Protein AF-A0A9P6PFD5-F1 (afdb_monomer_lite)

Radius of gyration: 22.53 Å; chains: 1; bounding box: 82×39×48 Å

Secondary structure (DSSP, 8-state):
-HHHHHHHHHHHHHHHHHHHHHHHHHHHHTTS--SSHHHHHHHHHHHHHHHHHHHHHHHHHHTTS-HHHHT-HHHHHHHHHHHHHHHHHHHHT-TT--HHHHHHHHHHHHHHHHH-TTS-HHHHHHHHHHHHHHHHHHHHHHHHHHHHHHHHHHHHHHHTTS------

Sequence (168 aa):
MVRRFHLDIFAFVGLLWQLATLVFVYHRLRDYPPRGATDTLFLNAPFSIYTSFVFFVTLWQVFQFSDSTKQHPVVIVFVILAIGFVALHLVDYSHRKDWVWALTTAWILLGVAVFLSDAPHTVSLVVVGILINAVARTLIPDWLERVNRRFGRWTDRLGERTPLLSNH

Foldseek 3Di:
DVVVLVVLVVVLVVLVVVLVVLVVVLVVQQPPDAPDPVSSCVSNLVSLLVSLVSVLVNLLSVQVSDPVRNQDQVNVLVSLVVLLVVLVCLQPPPPNRDLSNSQSSLVVQCVVLVPPPNHPVVSVVVSVVSNCVSCCSSCVVVVVVVVCVVVVVVVVVVVVVDPPPPDD

pLDDT: mean 74.01, std 11.06, range [42.75, 92.75]

Structure (mmCIF, N/CA/C/O backbone):
data_AF-A0A9P6PFD5-F1
#
_entry.id   AF-A0A9P6PFD5-F1
#
loop_
_atom_site.group_PDB
_atom_site.id
_atom_site.type_symbol
_atom_site.label_atom_id
_atom_site.label_alt_id
_atom_site.label_comp_id
_atom_site.label_asym_id
_atom_site.label_entity_id
_atom_site.label_seq_id
_atom_site.pdbx_PDB_ins_code
_atom_site.Cartn_x
_atom_site.Cartn_y
_atom_site.Cartn_z
_atom_site.occupancy
_atom_site.B_iso_or_equiv
_atom_site.auth_seq_id
_atom_site.auth_comp_id
_atom_site.auth_asym_id
_atom_site.auth_atom_id
_atom_site.pdbx_PDB_model_num
ATOM 1 N N . MET A 1 1 ? 27.227 -11.915 -15.103 1.00 54.72 1 MET A N 1
ATOM 2 C CA . MET A 1 1 ? 25.764 -11.735 -15.259 1.00 54.72 1 MET A CA 1
ATOM 3 C C . MET A 1 1 ? 24.956 -12.775 -14.480 1.00 54.72 1 MET A C 1
ATOM 5 O O . MET A 1 1 ? 24.181 -12.373 -13.628 1.00 54.72 1 MET A O 1
ATOM 9 N N . VAL A 1 2 ? 25.210 -14.080 -14.653 1.00 57.19 2 VAL A N 1
ATOM 10 C CA . VAL A 1 2 ? 24.463 -15.192 -14.008 1.00 57.19 2 VAL A CA 1
ATOM 11 C C . VAL A 1 2 ? 24.361 -15.103 -12.469 1.00 57.19 2 VAL A C 1
ATOM 13 O O . VAL A 1 2 ? 23.309 -15.369 -11.900 1.00 57.19 2 VAL A O 1
ATOM 16 N N . ARG A 1 3 ? 25.412 -14.642 -11.772 1.00 57.34 3 ARG A N 1
ATOM 17 C CA . ARG A 1 3 ? 25.419 -14.524 -10.297 1.00 57.34 3 ARG A CA 1
ATOM 18 C C . ARG A 1 3 ? 24.427 -13.499 -9.728 1.00 57.34 3 ARG A C 1
ATOM 20 O O . ARG A 1 3 ? 23.940 -13.714 -8.628 1.00 57.34 3 ARG A O 1
ATOM 27 N N . ARG A 1 4 ? 24.150 -12.395 -10.440 1.00 64.75 4 ARG A N 1
ATOM 28 C CA . ARG A 1 4 ? 23.203 -11.360 -9.972 1.00 64.75 4 ARG A CA 1
ATOM 29 C C . ARG A 1 4 ? 21.760 -11.832 -10.125 1.00 64.75 4 ARG A C 1
ATOM 31 O O . ARG A 1 4 ? 21.011 -11.783 -9.166 1.00 64.75 4 ARG A O 1
ATOM 38 N N . PHE A 1 5 ? 21.446 -12.447 -11.262 1.00 69.38 5 PHE A N 1
ATOM 39 C CA . PHE A 1 5 ? 20.122 -13.000 -11.538 1.00 69.38 5 PHE A CA 1
ATOM 40 C C . PHE A 1 5 ? 19.663 -14.038 -10.497 1.00 69.38 5 PHE A C 1
ATOM 42 O O . PHE A 1 5 ? 18.534 -13.983 -10.021 1.00 69.38 5 PHE A O 1
ATOM 49 N N . HIS A 1 6 ? 20.544 -14.954 -10.073 1.00 72.69 6 HIS A N 1
ATOM 50 C CA . HIS A 1 6 ? 20.202 -15.917 -9.017 1.00 72.69 6 HIS A CA 1
ATOM 51 C C . HIS A 1 6 ? 19.982 -15.264 -7.646 1.00 72.69 6 HIS A C 1
ATOM 53 O O . HIS A 1 6 ? 19.131 -15.730 -6.890 1.00 72.69 6 HIS A O 1
ATOM 59 N N . LEU A 1 7 ? 20.719 -14.194 -7.327 1.00 77.69 7 LEU A N 1
ATOM 60 C CA . LEU A 1 7 ? 20.515 -13.432 -6.093 1.00 77.69 7 LEU A CA 1
ATOM 61 C C . LEU A 1 7 ? 19.180 -12.681 -6.121 1.00 77.69 7 LEU A C 1
ATOM 63 O O . LEU A 1 7 ? 18.468 -12.702 -5.122 1.00 77.69 7 LEU A O 1
ATOM 67 N N . ASP A 1 8 ? 18.813 -12.094 -7.262 1.00 79.31 8 ASP A N 1
ATOM 68 C CA . ASP A 1 8 ? 17.541 -11.386 -7.438 1.00 79.31 8 ASP A CA 1
ATOM 69 C C . ASP A 1 8 ? 16.348 -12.347 -7.317 1.00 79.31 8 ASP A C 1
ATOM 71 O O . ASP A 1 8 ? 15.375 -12.053 -6.623 1.00 79.31 8 ASP A O 1
ATOM 75 N N . ILE A 1 9 ? 16.450 -13.545 -7.908 1.00 83.38 9 ILE A N 1
ATOM 76 C CA . ILE A 1 9 ? 15.440 -14.602 -7.751 1.00 83.38 9 ILE A CA 1
ATOM 77 C C . ILE A 1 9 ? 15.347 -15.054 -6.295 1.00 83.38 9 ILE A C 1
ATOM 79 O O . ILE A 1 9 ? 14.247 -15.167 -5.763 1.00 83.38 9 ILE A O 1
ATOM 83 N N . PHE A 1 10 ? 16.476 -15.313 -5.633 1.00 86.19 10 PHE A N 1
ATOM 84 C CA . PHE A 1 10 ? 16.464 -15.761 -4.242 1.00 86.19 10 PHE A CA 1
ATOM 85 C C . PHE A 1 10 ? 15.866 -14.697 -3.311 1.00 86.19 10 PHE A C 1
ATOM 87 O O . PHE A 1 10 ? 15.044 -15.017 -2.454 1.00 86.19 10 PHE A O 1
ATOM 94 N N . ALA A 1 11 ? 16.213 -13.424 -3.521 1.00 85.62 11 ALA A N 1
ATOM 95 C CA . ALA A 1 11 ? 15.634 -12.300 -2.793 1.00 85.62 11 ALA A CA 1
ATOM 96 C C . ALA A 1 11 ? 14.121 -12.190 -3.028 1.00 85.62 11 ALA A C 1
ATOM 98 O O . ALA A 1 11 ? 13.365 -11.985 -2.082 1.00 85.62 11 ALA A O 1
ATOM 99 N N . PHE A 1 12 ? 13.662 -12.385 -4.263 1.00 87.62 12 PHE A N 1
ATOM 100 C CA . PHE A 1 12 ? 12.240 -12.382 -4.591 1.00 87.62 12 PHE A CA 1
ATOM 101 C C . PHE A 1 12 ? 11.475 -13.555 -3.976 1.00 87.62 12 PHE A C 1
ATOM 103 O O . PHE A 1 12 ? 10.392 -13.359 -3.432 1.00 87.62 12 PHE A O 1
ATOM 110 N N . VAL A 1 13 ? 12.046 -14.762 -3.987 1.00 89.94 13 VAL A N 1
ATOM 111 C CA . VAL A 1 13 ? 11.474 -15.918 -3.279 1.00 89.94 13 VAL A CA 1
ATOM 112 C C . VAL A 1 13 ? 11.407 -15.639 -1.774 1.00 89.94 13 VAL A C 1
ATOM 114 O O . VAL A 1 13 ? 10.397 -15.942 -1.141 1.00 89.94 13 VAL A O 1
ATOM 117 N N . GLY A 1 14 ? 12.431 -14.993 -1.210 1.00 90.19 14 GLY A N 1
ATOM 118 C CA . GLY A 1 14 ? 12.424 -14.518 0.173 1.00 90.19 14 GLY A CA 1
ATOM 119 C C . GLY A 1 14 ? 11.298 -13.518 0.456 1.00 90.19 14 GLY A C 1
ATOM 120 O O . GLY A 1 14 ? 10.588 -13.667 1.448 1.00 90.19 14 GLY A O 1
ATOM 121 N N . LEU A 1 15 ? 11.073 -12.550 -0.438 1.00 90.69 15 LEU A N 1
ATOM 122 C CA . LEU A 1 15 ? 9.963 -11.594 -0.339 1.00 90.69 15 LEU A CA 1
ATOM 123 C C . LEU A 1 15 ? 8.597 -12.286 -0.423 1.00 90.69 15 LEU A C 1
ATOM 125 O O . LEU A 1 15 ? 7.714 -11.979 0.374 1.00 90.69 15 LEU A O 1
ATOM 129 N N . LEU A 1 16 ? 8.427 -13.258 -1.325 1.00 90.62 16 LEU A N 1
ATOM 130 C CA . LEU A 1 16 ? 7.200 -14.056 -1.423 1.00 90.62 16 LEU A CA 1
ATOM 131 C C . LEU A 1 16 ? 6.943 -14.860 -0.146 1.00 90.62 16 LEU A C 1
ATOM 133 O O . LEU A 1 16 ? 5.820 -14.873 0.358 1.00 90.62 16 LEU A O 1
ATOM 137 N N . TRP A 1 17 ? 7.979 -15.496 0.403 1.00 92.75 17 TRP A N 1
ATOM 138 C CA . TRP A 1 17 ? 7.888 -16.221 1.668 1.00 92.75 17 TRP A CA 1
ATOM 139 C C . TRP A 1 17 ? 7.499 -15.289 2.819 1.00 92.75 17 TRP A C 1
ATOM 141 O O . TRP A 1 17 ? 6.613 -15.598 3.621 1.00 92.75 17 TRP A O 1
ATOM 151 N N . GLN A 1 18 ? 8.147 -14.127 2.900 1.00 91.81 18 GLN A N 1
ATOM 152 C CA . GLN A 1 18 ? 7.865 -13.111 3.905 1.00 91.81 18 GLN A CA 1
ATOM 153 C C . GLN A 1 18 ? 6.429 -12.594 3.782 1.00 91.81 18 GLN A C 1
ATOM 155 O O . GLN A 1 18 ? 5.727 -12.514 4.788 1.00 91.81 18 GLN A O 1
ATOM 160 N N . LEU A 1 19 ? 5.964 -12.310 2.563 1.00 90.88 19 LEU A N 1
ATOM 161 C CA . LEU A 1 19 ? 4.591 -11.894 2.300 1.00 90.88 19 LEU A CA 1
ATOM 162 C C . LEU A 1 19 ? 3.593 -12.974 2.726 1.00 90.88 19 LEU A C 1
ATOM 164 O O . LEU A 1 19 ? 2.639 -12.666 3.434 1.00 90.88 19 LEU A O 1
ATOM 168 N N . ALA A 1 20 ? 3.825 -14.237 2.360 1.00 89.25 20 ALA A N 1
ATOM 169 C CA . ALA A 1 20 ? 2.962 -15.350 2.753 1.00 89.25 20 ALA A CA 1
ATOM 170 C C . ALA A 1 20 ? 2.885 -15.498 4.282 1.00 89.25 20 ALA A C 1
ATOM 172 O O . ALA A 1 20 ? 1.800 -15.656 4.845 1.00 89.25 20 ALA A O 1
ATOM 173 N N . THR A 1 21 ? 4.027 -15.368 4.961 1.00 90.56 21 THR A N 1
ATOM 174 C CA . THR A 1 21 ? 4.108 -15.415 6.428 1.00 90.56 21 THR A CA 1
ATOM 175 C C . THR A 1 21 ? 3.331 -14.261 7.059 1.00 90.56 21 THR A C 1
ATOM 177 O O . THR A 1 21 ? 2.552 -14.471 7.987 1.00 90.56 21 THR A O 1
ATOM 180 N N . LEU A 1 22 ? 3.489 -13.043 6.537 1.00 89.19 22 LEU A N 1
ATOM 181 C CA . LEU A 1 22 ? 2.775 -11.868 7.032 1.00 89.19 22 LEU A CA 1
ATOM 182 C C . LEU A 1 22 ? 1.276 -11.957 6.794 1.00 89.19 22 LEU A C 1
ATOM 184 O O . LEU A 1 22 ? 0.517 -11.647 7.701 1.00 89.19 22 LEU A O 1
ATOM 188 N N . VAL A 1 23 ? 0.840 -12.443 5.632 1.00 85.81 23 VAL A N 1
ATOM 189 C CA . VAL A 1 23 ? -0.580 -12.673 5.346 1.00 85.81 23 VAL A CA 1
ATOM 190 C C . VAL A 1 23 ? -1.161 -13.706 6.311 1.00 85.81 23 VAL A C 1
ATOM 192 O O . VAL A 1 23 ? -2.260 -13.496 6.826 1.00 85.81 23 VAL A O 1
ATOM 195 N N . PHE A 1 24 ? -0.435 -14.786 6.607 1.00 87.62 24 PHE A N 1
ATOM 196 C CA . PHE A 1 24 ? -0.862 -15.782 7.591 1.00 87.62 24 PHE A CA 1
ATOM 197 C C . PHE A 1 24 ? -1.006 -15.174 8.995 1.00 87.62 24 PHE A C 1
ATOM 199 O O . PHE A 1 24 ? -2.053 -15.307 9.632 1.00 87.62 24 PHE A O 1
ATOM 206 N N . VAL A 1 25 ? 0.019 -14.453 9.455 1.00 85.31 25 VAL A N 1
ATOM 207 C CA . VAL A 1 25 ? 0.037 -13.780 10.762 1.00 85.31 25 VAL A CA 1
ATOM 208 C C . VAL A 1 25 ? -1.069 -12.725 10.853 1.00 85.31 25 VAL A C 1
ATOM 210 O O . VAL A 1 25 ? -1.810 -12.702 11.832 1.00 85.31 25 VAL A O 1
ATOM 213 N N . TYR A 1 26 ? -1.250 -11.923 9.806 1.00 81.00 26 TYR A N 1
ATOM 214 C CA . TYR A 1 26 ? -2.300 -10.913 9.678 1.00 81.00 26 TYR A CA 1
ATOM 215 C C . TYR A 1 26 ? -3.708 -11.507 9.810 1.00 81.00 26 TYR A C 1
ATOM 217 O O . TYR A 1 26 ? -4.544 -10.959 10.530 1.00 81.00 26 TYR A O 1
ATOM 225 N N . HIS A 1 27 ? -3.978 -12.648 9.165 1.00 81.81 27 HIS A N 1
ATOM 226 C CA . HIS A 1 27 ? -5.269 -13.325 9.312 1.00 81.81 27 HIS A CA 1
ATOM 227 C C . HIS A 1 27 ? -5.457 -13.874 10.728 1.00 81.81 27 HIS A C 1
ATOM 229 O O . HIS A 1 27 ? -6.546 -13.758 11.282 1.00 81.81 27 HIS A O 1
ATOM 235 N N . ARG A 1 28 ? -4.398 -14.420 11.338 1.00 82.50 28 ARG A N 1
ATOM 236 C CA . ARG A 1 28 ? -4.478 -15.038 12.665 1.00 82.50 28 ARG A CA 1
ATOM 237 C C . ARG A 1 28 ? -4.627 -14.025 13.803 1.00 82.50 28 ARG A C 1
ATOM 239 O O . ARG A 1 28 ? -5.398 -14.270 14.725 1.00 82.50 28 ARG A O 1
ATOM 246 N N . LEU A 1 29 ? -3.920 -12.896 13.741 1.00 77.44 29 LEU A N 1
ATOM 247 C CA . LEU A 1 29 ? -3.999 -11.814 14.734 1.00 77.44 29 LEU A CA 1
ATOM 248 C C . LEU A 1 29 ? -5.388 -11.176 14.789 1.00 77.44 29 LEU A C 1
ATOM 250 O O . LEU A 1 29 ? -5.843 -10.779 15.857 1.00 77.44 29 LEU A O 1
ATOM 254 N N . ARG A 1 30 ? -6.092 -11.136 13.656 1.00 71.88 30 ARG A N 1
ATOM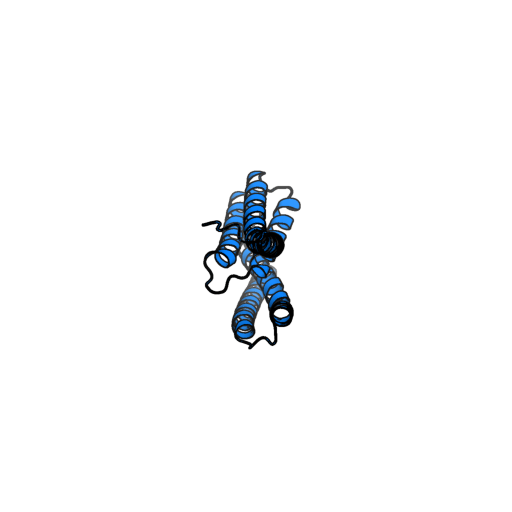 255 C CA . ARG A 1 30 ? -7.452 -10.592 13.574 1.00 71.88 30 ARG A CA 1
ATOM 256 C C . ARG A 1 30 ? -8.516 -11.450 14.251 1.00 71.88 30 ARG A C 1
ATOM 258 O O . ARG A 1 30 ? -9.586 -10.928 14.545 1.00 71.88 30 ARG A O 1
ATOM 265 N N . ASP A 1 31 ? -8.231 -12.725 14.503 1.00 74.56 31 ASP A N 1
ATOM 266 C CA . ASP A 1 31 ? -9.114 -13.613 15.266 1.00 74.56 31 ASP A CA 1
ATOM 267 C C . ASP A 1 31 ? -8.796 -13.586 16.777 1.00 74.56 31 ASP A C 1
ATOM 269 O O . ASP A 1 31 ? -9.432 -14.290 17.563 1.00 74.56 31 ASP A O 1
ATOM 273 N N . TYR A 1 32 ? -7.814 -12.784 17.208 1.00 72.50 32 TYR A N 1
ATOM 274 C CA . TYR A 1 32 ? -7.476 -12.636 18.619 1.00 72.50 32 TYR A CA 1
ATOM 275 C C . TYR A 1 32 ? -8.522 -11.756 19.323 1.00 72.50 32 TYR A C 1
ATOM 277 O O . TYR A 1 32 ? -8.759 -10.637 18.865 1.00 72.50 32 TYR A O 1
ATOM 285 N N . PRO A 1 33 ? -9.156 -12.216 20.421 1.00 68.31 33 PRO A N 1
ATOM 286 C CA . PRO A 1 33 ? -10.239 -11.484 21.069 1.00 68.31 33 PRO A CA 1
ATOM 287 C C . PRO A 1 33 ? -9.705 -10.170 21.657 1.00 68.31 33 PRO A C 1
ATOM 289 O O . PRO A 1 33 ? -8.890 -10.201 22.587 1.00 68.31 33 PRO A O 1
ATOM 292 N N . PRO A 1 34 ? -10.131 -9.006 21.140 1.00 69.19 34 PRO A N 1
ATOM 293 C CA . PRO A 1 34 ? -9.601 -7.745 21.619 1.00 69.19 34 PRO A CA 1
ATOM 294 C C . PRO A 1 34 ? -10.221 -7.367 22.962 1.00 69.19 34 PRO A C 1
ATOM 296 O O . PRO A 1 34 ? -11.423 -7.522 23.177 1.00 69.19 34 PRO A O 1
ATOM 299 N N . ARG A 1 35 ? -9.415 -6.785 23.856 1.00 74.38 35 ARG A N 1
ATOM 300 C CA . ARG A 1 35 ? -9.907 -6.207 25.119 1.00 74.38 35 ARG A CA 1
ATOM 301 C C . ARG A 1 35 ? -10.530 -4.814 24.927 1.00 74.38 35 ARG A C 1
ATOM 303 O O . ARG A 1 35 ? -11.154 -4.295 25.847 1.00 74.38 35 ARG A O 1
ATOM 310 N N . GLY A 1 36 ? -10.388 -4.219 23.736 1.00 76.44 36 GLY A N 1
ATOM 311 C CA . GLY A 1 36 ? -10.964 -2.927 23.350 1.00 76.44 36 GLY A CA 1
ATOM 312 C C . GLY A 1 36 ? -10.540 -2.464 21.946 1.00 76.44 36 GLY A C 1
ATOM 313 O O . GLY A 1 36 ? -9.655 -3.053 21.324 1.00 76.44 36 GLY A O 1
ATOM 314 N N . ALA A 1 37 ? -11.157 -1.392 21.434 1.00 69.81 37 ALA A N 1
ATOM 315 C CA . ALA A 1 37 ? -10.901 -0.876 20.078 1.00 69.81 37 ALA A CA 1
ATOM 316 C C . ALA A 1 37 ? -9.471 -0.329 19.888 1.00 69.81 37 ALA A C 1
ATOM 318 O O . ALA A 1 37 ? -8.858 -0.536 18.844 1.00 69.81 37 ALA A O 1
ATOM 319 N N . THR A 1 38 ? -8.914 0.325 20.909 1.00 75.69 38 THR A N 1
ATOM 320 C CA . THR A 1 38 ? -7.519 0.795 20.915 1.00 75.69 38 THR A CA 1
ATOM 321 C C . THR A 1 38 ? -6.531 -0.364 20.911 1.00 75.69 38 THR A C 1
ATOM 323 O O . THR A 1 38 ? -5.585 -0.347 20.134 1.00 75.69 38 THR A O 1
ATOM 326 N N . ASP A 1 39 ? -6.782 -1.390 21.720 1.00 76.75 39 ASP A N 1
ATOM 327 C CA . ASP A 1 39 ? -5.950 -2.597 21.793 1.00 76.75 39 ASP A CA 1
ATOM 328 C C . ASP A 1 39 ? -5.954 -3.347 20.448 1.00 76.75 39 ASP A C 1
ATOM 330 O O . ASP A 1 39 ? -4.912 -3.729 19.922 1.00 76.75 39 ASP A O 1
ATOM 334 N N . THR A 1 40 ? -7.128 -3.423 19.810 1.00 76.75 40 THR A N 1
ATOM 335 C CA . THR A 1 40 ? -7.289 -3.966 18.449 1.0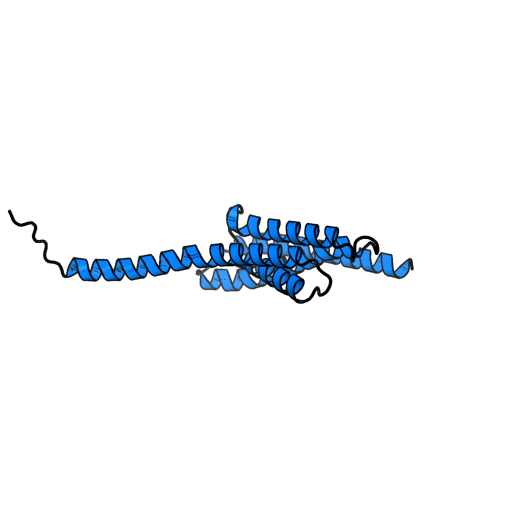0 76.75 40 THR A CA 1
ATOM 336 C C . THR A 1 40 ? -6.446 -3.204 17.429 1.00 76.75 40 THR A C 1
ATOM 338 O O . THR A 1 40 ? -5.818 -3.817 16.567 1.00 76.75 40 THR A O 1
ATOM 341 N N . LEU A 1 41 ? -6.441 -1.869 17.502 1.00 78.31 41 LEU A N 1
ATOM 342 C CA . LEU A 1 41 ? -5.684 -1.027 16.581 1.00 78.31 41 LEU A CA 1
ATOM 343 C C . LEU A 1 41 ? -4.177 -1.175 16.815 1.00 78.31 41 LEU A C 1
ATOM 345 O O . LEU A 1 41 ? -3.444 -1.373 15.856 1.00 78.31 41 LEU A O 1
ATOM 349 N N . PHE A 1 42 ? -3.711 -1.127 18.064 1.00 82.44 42 PHE A N 1
ATOM 350 C CA . PHE A 1 42 ? -2.287 -1.258 18.387 1.00 82.44 42 PHE A CA 1
ATOM 351 C C . PHE A 1 42 ? -1.720 -2.633 18.033 1.00 82.44 42 PHE A C 1
ATOM 353 O O . PHE A 1 42 ? -0.579 -2.716 17.584 1.00 82.44 42 PHE A O 1
ATOM 360 N N . LEU A 1 43 ? -2.511 -3.695 18.192 1.00 82.50 43 LEU A N 1
ATOM 361 C CA . LEU A 1 43 ? -2.099 -5.046 17.824 1.00 82.50 43 LEU A CA 1
ATOM 362 C C . LEU A 1 43 ? -2.106 -5.261 16.310 1.00 82.50 43 LEU A C 1
ATOM 364 O O . LEU A 1 43 ? -1.175 -5.865 15.795 1.00 82.50 43 LEU A O 1
ATOM 368 N N . ASN A 1 44 ? -3.113 -4.764 15.584 1.00 82.50 44 ASN A N 1
ATOM 369 C CA . ASN A 1 44 ? -3.247 -5.048 14.151 1.00 82.50 44 ASN A CA 1
ATOM 370 C C . ASN A 1 44 ? -2.520 -4.040 13.250 1.00 82.50 44 ASN A C 1
ATOM 372 O O . ASN A 1 44 ? -1.972 -4.436 12.224 1.00 82.50 44 ASN A O 1
ATOM 376 N N . ALA A 1 45 ? -2.477 -2.754 13.613 1.00 83.38 45 ALA A N 1
ATOM 377 C CA . ALA A 1 45 ? -1.959 -1.700 12.740 1.00 83.38 45 ALA A CA 1
ATOM 378 C C . ALA A 1 45 ? -0.494 -1.902 12.314 1.00 83.38 45 ALA A C 1
ATOM 380 O O . ALA A 1 45 ? -0.229 -1.753 11.121 1.00 83.38 45 ALA A O 1
ATOM 381 N N . PRO A 1 46 ? 0.455 -2.293 13.191 1.00 88.25 46 PRO A N 1
ATOM 382 C CA . PRO A 1 46 ? 1.834 -2.546 12.773 1.00 88.25 46 PRO A CA 1
ATOM 383 C C . PRO A 1 46 ? 1.930 -3.650 11.715 1.00 88.25 46 PRO A C 1
ATOM 385 O O . PRO A 1 46 ? 2.669 -3.513 10.741 1.00 88.25 46 PRO A O 1
ATOM 388 N N . PHE A 1 47 ? 1.137 -4.716 11.860 1.00 86.69 47 PHE A N 1
ATOM 389 C CA . PHE A 1 47 ? 1.099 -5.809 10.892 1.00 86.69 47 PHE A CA 1
ATOM 390 C C . PHE A 1 47 ? 0.392 -5.400 9.602 1.00 86.69 47 PHE A C 1
ATOM 392 O O . PHE A 1 47 ? 0.885 -5.745 8.532 1.00 86.69 47 PHE A O 1
ATOM 399 N N . SER A 1 48 ? -0.694 -4.623 9.660 1.00 86.31 48 SER A N 1
ATOM 400 C CA . SER A 1 48 ? -1.342 -4.067 8.463 1.00 86.31 48 SER A CA 1
ATOM 401 C C . SER A 1 48 ? -0.388 -3.158 7.677 1.00 86.31 48 SER A C 1
ATOM 403 O O . SER A 1 48 ? -0.268 -3.300 6.460 1.00 86.31 48 SER A O 1
ATOM 405 N N . ILE A 1 49 ? 0.349 -2.276 8.366 1.00 89.31 49 ILE A N 1
ATOM 406 C CA . ILE A 1 49 ? 1.352 -1.385 7.758 1.00 89.31 49 ILE A CA 1
ATOM 407 C C . ILE A 1 49 ? 2.464 -2.211 7.109 1.00 89.31 49 ILE A C 1
ATOM 409 O O . ILE A 1 49 ? 2.795 -2.016 5.937 1.00 89.31 49 ILE A O 1
ATOM 413 N N . TYR A 1 50 ? 3.031 -3.160 7.854 1.00 89.94 50 TYR A N 1
ATOM 414 C CA . TYR A 1 50 ? 4.158 -3.947 7.373 1.00 89.94 50 TYR A CA 1
ATOM 415 C C . TYR A 1 50 ? 3.767 -4.883 6.225 1.00 89.94 50 TYR A C 1
ATOM 417 O O . TYR A 1 50 ? 4.490 -4.979 5.236 1.00 89.94 50 TYR A O 1
ATOM 425 N N . THR A 1 51 ? 2.586 -5.502 6.292 1.00 88.44 51 THR A N 1
ATOM 426 C CA . THR A 1 51 ? 2.065 -6.346 5.208 1.00 88.44 51 THR A CA 1
ATOM 427 C C . THR A 1 51 ? 1.796 -5.519 3.954 1.00 88.44 51 THR A C 1
ATOM 429 O O . THR A 1 51 ? 2.191 -5.935 2.867 1.00 88.44 51 THR A O 1
ATOM 432 N N . SER A 1 52 ? 1.221 -4.316 4.087 1.00 88.50 52 SER A N 1
ATOM 433 C CA . SER A 1 52 ? 1.052 -3.381 2.967 1.00 88.50 52 SER A CA 1
ATOM 434 C C . SER A 1 52 ? 2.385 -3.020 2.310 1.00 88.50 52 SER A C 1
ATOM 436 O O . SER A 1 52 ? 2.472 -2.951 1.084 1.00 88.50 52 SER A O 1
ATOM 438 N N . PHE A 1 53 ? 3.422 -2.769 3.109 1.00 89.94 53 PHE A N 1
ATOM 439 C CA . PHE A 1 53 ? 4.744 -2.425 2.597 1.00 89.94 53 PHE A CA 1
ATOM 440 C C . PHE A 1 53 ? 5.395 -3.602 1.861 1.00 89.94 53 PHE A C 1
ATOM 442 O O . PHE A 1 53 ? 5.842 -3.451 0.726 1.00 89.94 53 PHE A O 1
ATOM 449 N N . VAL A 1 54 ? 5.397 -4.794 2.465 1.00 90.88 54 VAL A N 1
ATOM 450 C CA . VAL A 1 54 ? 5.965 -5.998 1.841 1.00 90.88 54 VAL A CA 1
ATOM 451 C C . VAL A 1 54 ? 5.190 -6.383 0.581 1.00 90.88 54 VAL A C 1
ATOM 453 O O . VAL A 1 54 ? 5.806 -6.755 -0.416 1.00 90.88 54 VAL A O 1
ATOM 456 N 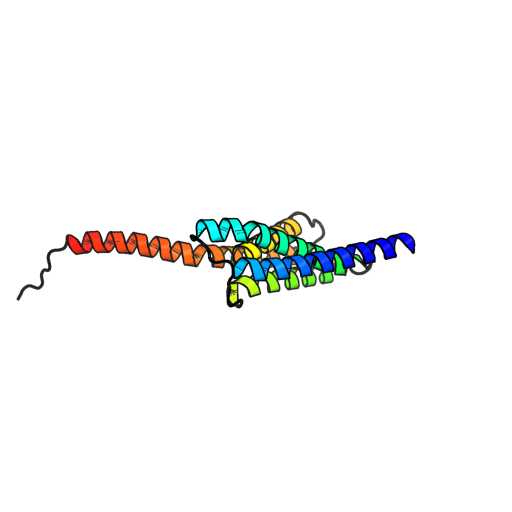N . PHE A 1 55 ? 3.864 -6.229 0.573 1.00 90.06 55 PHE A N 1
ATOM 457 C CA . PHE A 1 55 ? 3.034 -6.425 -0.616 1.00 90.06 55 PHE A CA 1
ATOM 458 C C . PHE A 1 55 ? 3.462 -5.503 -1.765 1.00 90.06 55 PHE A C 1
ATOM 460 O O . PHE A 1 55 ? 3.705 -5.981 -2.875 1.00 90.06 55 PHE A O 1
ATOM 467 N N . PHE A 1 56 ? 3.623 -4.205 -1.482 1.00 89.88 56 PHE A N 1
ATOM 468 C CA . PHE A 1 56 ? 4.113 -3.234 -2.459 1.00 89.88 56 PHE A CA 1
ATOM 469 C C . PHE A 1 56 ? 5.486 -3.634 -3.013 1.00 89.88 56 PHE A C 1
ATOM 471 O O . PHE A 1 56 ? 5.647 -3.730 -4.227 1.00 89.88 56 PHE A O 1
ATOM 478 N N . VAL A 1 57 ? 6.460 -3.917 -2.141 1.00 89.44 57 VAL A N 1
ATOM 479 C CA . VAL A 1 57 ? 7.833 -4.266 -2.552 1.00 89.44 57 VAL A CA 1
ATOM 480 C C . VAL A 1 57 ? 7.862 -5.554 -3.375 1.00 89.44 57 VAL A C 1
ATOM 482 O O . VAL A 1 57 ? 8.571 -5.624 -4.378 1.00 89.44 57 VAL A O 1
ATOM 485 N N . THR A 1 58 ? 7.073 -6.557 -2.986 1.00 89.25 58 THR A N 1
ATOM 486 C CA . THR A 1 58 ? 7.002 -7.845 -3.688 1.00 89.25 58 THR A CA 1
ATOM 487 C C . THR A 1 58 ? 6.459 -7.668 -5.100 1.00 89.25 58 THR A C 1
ATOM 489 O O . THR A 1 58 ? 7.075 -8.145 -6.050 1.00 89.25 58 THR A O 1
ATOM 492 N N . LEU A 1 59 ? 5.345 -6.943 -5.258 1.00 86.44 59 LEU A N 1
ATOM 493 C CA . LEU A 1 59 ? 4.795 -6.646 -6.581 1.00 86.44 59 LEU A CA 1
ATOM 494 C C . LEU A 1 59 ? 5.747 -5.790 -7.404 1.00 86.44 59 LEU A C 1
ATOM 496 O O . LEU A 1 59 ? 5.963 -6.089 -8.570 1.00 86.44 59 LEU A O 1
ATOM 500 N N . TRP A 1 60 ? 6.352 -4.766 -6.803 1.00 85.06 60 TRP A N 1
ATOM 501 C CA . TRP A 1 60 ? 7.308 -3.902 -7.487 1.00 85.06 60 TRP A CA 1
ATOM 502 C C . TRP A 1 60 ? 8.498 -4.690 -8.050 1.00 85.06 60 TRP A C 1
ATOM 504 O O . TRP A 1 60 ? 8.903 -4.457 -9.189 1.00 85.06 60 TRP A O 1
ATOM 514 N N . GLN A 1 61 ? 9.020 -5.664 -7.296 1.00 84.81 61 GLN A N 1
ATOM 515 C CA . GLN A 1 61 ? 10.138 -6.505 -7.733 1.00 84.81 61 GLN A CA 1
ATOM 516 C C . GLN A 1 61 ? 9.825 -7.360 -8.968 1.00 84.81 61 GLN A C 1
ATOM 518 O O . GLN A 1 61 ? 10.698 -7.538 -9.813 1.00 84.81 61 GLN A O 1
ATOM 523 N N . VAL A 1 62 ? 8.578 -7.814 -9.153 1.00 81.94 62 VAL A N 1
ATOM 524 C CA . VAL A 1 62 ? 8.182 -8.584 -10.353 1.00 81.94 62 VAL A CA 1
ATOM 525 C C . VAL A 1 62 ? 8.558 -7.847 -11.645 1.00 81.94 62 VAL A C 1
ATOM 527 O O . VAL A 1 62 ? 8.962 -8.466 -12.627 1.00 81.94 62 VAL A O 1
ATOM 530 N N . PHE A 1 63 ? 8.484 -6.517 -11.638 1.00 76.06 63 PHE A N 1
ATOM 531 C CA . PHE A 1 63 ? 8.713 -5.685 -12.821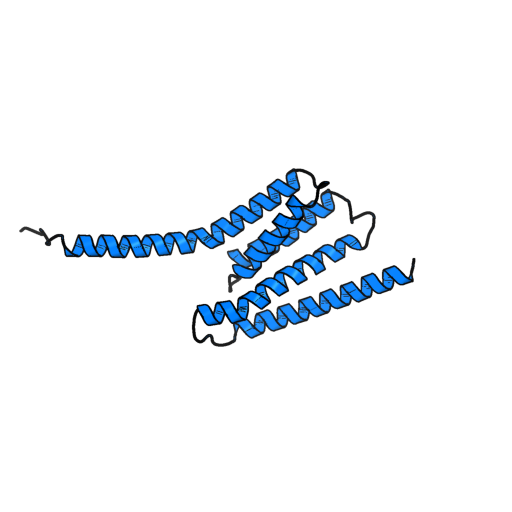 1.00 76.06 63 PHE A CA 1
ATOM 532 C C . PHE A 1 63 ? 10.155 -5.183 -12.948 1.00 76.06 63 PHE A C 1
ATOM 534 O O . PHE A 1 63 ? 10.521 -4.622 -13.982 1.00 76.06 63 PHE A O 1
ATOM 541 N N . GLN A 1 64 ? 10.983 -5.409 -11.926 1.00 77.06 64 GLN A N 1
ATOM 542 C CA . GLN A 1 64 ? 12.404 -5.057 -11.911 1.00 77.06 64 GLN A CA 1
ATOM 543 C C . GLN A 1 64 ? 13.292 -6.150 -12.527 1.00 77.06 64 GLN A C 1
ATOM 545 O O . GLN A 1 64 ? 14.464 -5.890 -12.786 1.00 77.06 64 GLN A O 1
ATOM 550 N N . PHE A 1 65 ? 12.747 -7.344 -12.799 1.00 74.06 65 PHE A N 1
ATOM 551 C CA . PHE A 1 65 ? 13.488 -8.471 -13.379 1.00 74.06 65 PHE A CA 1
ATOM 552 C C . PHE A 1 65 ? 13.905 -8.294 -14.841 1.00 74.06 65 PHE A C 1
ATOM 554 O O . PHE A 1 65 ? 14.805 -8.996 -15.299 1.00 74.06 65 PHE A O 1
ATOM 561 N N . SER A 1 66 ? 13.251 -7.400 -15.584 1.00 73.50 66 SER A N 1
ATOM 562 C CA . SER A 1 66 ? 13.567 -7.143 -16.987 1.00 73.50 66 SER A CA 1
ATOM 563 C C . SER A 1 66 ? 13.883 -5.670 -17.210 1.00 73.50 66 SER A C 1
ATOM 565 O O . SER A 1 66 ? 13.111 -4.783 -16.839 1.00 73.50 66 SER A O 1
ATOM 567 N N . ASP A 1 67 ? 15.008 -5.408 -17.877 1.00 70.69 67 ASP A N 1
ATOM 568 C CA . ASP A 1 67 ? 15.409 -4.057 -18.277 1.00 70.69 67 ASP A CA 1
ATOM 569 C C . ASP A 1 67 ? 14.370 -3.417 -19.212 1.00 70.69 67 ASP A C 1
ATOM 571 O O . ASP A 1 67 ? 14.152 -2.208 -19.171 1.00 70.69 67 ASP A O 1
ATOM 575 N N . SER A 1 68 ? 13.649 -4.231 -19.994 1.00 71.50 68 SER A N 1
ATOM 576 C CA . SER A 1 68 ? 12.573 -3.765 -20.875 1.00 71.50 68 SER A CA 1
ATOM 577 C C . SER A 1 68 ? 11.308 -3.340 -20.125 1.00 71.50 68 SER A C 1
ATOM 579 O O . SER A 1 68 ? 10.521 -2.570 -20.667 1.00 71.50 68 SER A O 1
ATOM 581 N N . THR A 1 69 ? 11.082 -3.828 -18.900 1.00 73.75 69 THR A N 1
ATOM 582 C CA . THR A 1 69 ? 9.879 -3.506 -18.108 1.00 73.75 69 THR A CA 1
ATOM 583 C C . THR A 1 69 ? 10.137 -2.449 -17.044 1.00 73.75 69 THR A C 1
ATOM 585 O O . THR A 1 69 ? 9.237 -1.674 -16.727 1.00 73.75 69 THR A O 1
ATOM 588 N N . LYS A 1 70 ? 11.365 -2.378 -16.521 1.00 72.56 70 LYS A N 1
ATOM 589 C CA . LYS A 1 70 ? 11.745 -1.549 -15.371 1.00 72.56 70 LYS A CA 1
ATOM 590 C C . LYS A 1 70 ? 11.493 -0.050 -15.549 1.00 72.56 70 LYS A C 1
ATOM 592 O O . LYS A 1 70 ? 11.162 0.628 -14.580 1.00 72.56 70 LYS A O 1
ATOM 597 N N . GLN A 1 71 ? 11.671 0.464 -16.763 1.00 74.31 71 GLN A N 1
ATOM 598 C CA . GLN A 1 71 ? 11.502 1.889 -17.083 1.00 74.31 71 GLN A CA 1
ATOM 599 C C . GLN A 1 71 ? 10.330 2.146 -18.034 1.00 74.31 71 GLN A C 1
ATOM 601 O O . GLN A 1 71 ? 10.116 3.276 -18.464 1.00 74.31 71 GLN A O 1
ATOM 606 N N . HIS A 1 72 ? 9.559 1.113 -18.383 1.00 78.56 72 HIS A N 1
ATOM 607 C CA . HIS A 1 72 ? 8.499 1.276 -19.362 1.00 78.56 72 HIS A CA 1
ATOM 608 C C . HIS A 1 72 ? 7.291 1.981 -18.718 1.00 78.56 72 HIS A C 1
ATOM 610 O O . HIS A 1 72 ? 6.663 1.415 -17.817 1.00 78.56 72 HIS A O 1
ATOM 616 N N . PRO A 1 73 ? 6.892 3.177 -19.190 1.00 75.00 73 PRO A N 1
ATOM 617 C CA . PRO A 1 73 ? 5.885 4.004 -18.519 1.00 75.00 73 PRO A CA 1
ATOM 618 C C . PRO A 1 73 ? 4.528 3.303 -18.411 1.00 75.00 73 PRO A C 1
ATOM 620 O O . PRO A 1 73 ? 3.866 3.375 -17.380 1.00 75.00 73 PRO A O 1
ATOM 623 N N . VAL A 1 74 ? 4.138 2.550 -19.445 1.00 79.06 74 VAL A N 1
ATOM 624 C CA . VAL A 1 74 ? 2.893 1.764 -19.437 1.00 79.06 74 VAL A CA 1
ATOM 625 C C . VAL A 1 74 ? 2.920 0.678 -18.360 1.00 79.06 74 VAL A C 1
ATOM 627 O O . VAL A 1 74 ? 1.920 0.477 -17.677 1.00 79.06 74 VAL A O 1
ATOM 630 N N . VAL A 1 75 ? 4.059 0.007 -18.161 1.00 79.12 75 VAL A N 1
ATOM 631 C CA . VAL A 1 75 ? 4.179 -1.041 -17.139 1.00 79.12 75 VAL A CA 1
ATOM 632 C C . VAL A 1 75 ? 4.019 -0.412 -15.761 1.00 79.12 75 VAL A C 1
ATOM 634 O O . VAL A 1 75 ? 3.194 -0.877 -14.985 1.00 79.12 75 VAL A O 1
ATOM 637 N N . ILE A 1 76 ? 4.703 0.704 -15.496 1.00 77.69 76 ILE A N 1
ATOM 638 C CA . ILE A 1 76 ? 4.596 1.444 -14.229 1.00 77.69 76 ILE A CA 1
ATOM 639 C C . ILE A 1 76 ? 3.136 1.822 -13.923 1.00 77.69 76 ILE A C 1
ATOM 641 O O . ILE A 1 76 ? 2.671 1.607 -12.803 1.00 77.69 76 ILE A O 1
ATOM 645 N N . VAL A 1 77 ? 2.385 2.312 -14.919 1.00 77.56 77 VAL A N 1
ATOM 646 C CA . VAL A 1 77 ? 0.947 2.615 -14.776 1.00 77.56 77 VAL A CA 1
ATOM 647 C C . VAL A 1 77 ? 0.153 1.368 -14.377 1.00 77.56 77 VAL A C 1
ATOM 649 O O . VAL A 1 77 ? -0.619 1.421 -13.420 1.00 77.56 77 VAL A O 1
ATOM 652 N N . PHE A 1 78 ? 0.343 0.241 -15.070 1.00 81.19 78 PHE A N 1
ATOM 653 C CA . PHE A 1 78 ? -0.368 -1.005 -14.763 1.00 81.19 78 PHE A CA 1
ATOM 654 C C . PHE A 1 78 ? -0.064 -1.525 -13.357 1.00 81.19 78 PHE A C 1
ATOM 656 O O . PHE A 1 78 ? -0.976 -1.973 -12.664 1.00 81.19 78 PHE A O 1
ATOM 663 N N . VAL A 1 79 ? 1.190 -1.430 -12.910 1.00 81.19 79 VAL A N 1
ATOM 664 C CA . VAL A 1 79 ? 1.590 -1.834 -11.553 1.00 81.19 79 VAL A CA 1
ATOM 665 C C . VAL A 1 79 ? 0.885 -0.987 -10.506 1.00 81.19 79 VAL A C 1
ATOM 667 O O . VAL A 1 79 ? 0.301 -1.516 -9.562 1.00 81.19 79 VAL A O 1
ATOM 670 N N . ILE A 1 80 ? 0.899 0.330 -10.690 1.00 80.50 80 ILE A N 1
ATOM 671 C CA . ILE A 1 80 ? 0.254 1.271 -9.777 1.00 80.50 80 ILE A CA 1
ATOM 672 C C . ILE A 1 80 ? -1.257 1.034 -9.732 1.00 80.50 80 ILE A C 1
ATOM 674 O O . ILE A 1 80 ? -1.837 1.025 -8.647 1.00 80.50 80 ILE A O 1
ATOM 678 N N . LEU A 1 81 ? -1.889 0.773 -10.881 1.00 81.38 81 LEU A N 1
ATOM 679 C CA . LEU A 1 81 ? -3.305 0.414 -10.949 1.00 81.38 81 LEU A CA 1
ATOM 680 C C . LEU A 1 81 ? -3.602 -0.904 -10.230 1.00 81.38 81 LEU A C 1
ATOM 682 O O . LEU A 1 81 ? -4.569 -0.966 -9.477 1.00 81.38 81 LEU A O 1
ATOM 686 N N . ALA A 1 82 ? -2.775 -1.935 -10.409 1.00 82.62 82 ALA A N 1
ATOM 687 C CA . ALA A 1 82 ? -2.954 -3.220 -9.736 1.00 82.62 82 ALA A CA 1
ATOM 688 C C . ALA A 1 82 ? -2.838 -3.083 -8.208 1.00 82.62 82 ALA A C 1
ATOM 690 O O . ALA A 1 82 ? -3.688 -3.581 -7.470 1.00 82.62 82 ALA A O 1
ATOM 691 N N . ILE A 1 83 ? -1.829 -2.353 -7.725 1.00 84.38 83 ILE A N 1
ATOM 692 C CA . ILE A 1 83 ? -1.626 -2.094 -6.292 1.00 84.38 83 ILE A CA 1
ATOM 693 C C . ILE A 1 83 ? -2.775 -1.247 -5.729 1.00 84.38 83 ILE A C 1
ATOM 695 O O . ILE A 1 83 ? -3.330 -1.568 -4.677 1.00 84.38 83 ILE A O 1
ATOM 699 N N . GLY A 1 84 ? -3.172 -0.196 -6.450 1.00 79.00 84 GLY A N 1
ATOM 700 C CA . GLY A 1 84 ? -4.296 0.662 -6.087 1.00 79.00 84 GLY A CA 1
ATOM 701 C C . GLY A 1 84 ? -5.624 -0.090 -6.032 1.00 79.00 84 GLY A C 1
ATOM 702 O O . GLY A 1 84 ? -6.405 0.104 -5.102 1.00 79.00 84 GLY A O 1
ATOM 703 N N . PHE A 1 85 ? -5.862 -0.999 -6.978 1.00 82.00 85 PHE A N 1
ATOM 704 C CA . PHE A 1 85 ? -7.048 -1.849 -6.993 1.00 82.00 85 PHE A CA 1
ATOM 705 C C . PHE A 1 85 ? -7.114 -2.749 -5.757 1.00 82.00 85 PHE A C 1
ATOM 707 O O . PHE A 1 85 ? -8.164 -2.828 -5.123 1.00 82.00 85 PHE A O 1
ATOM 714 N N . VAL A 1 86 ? -6.000 -3.373 -5.359 1.00 79.88 86 VAL A N 1
ATOM 715 C CA . VAL A 1 86 ? -5.960 -4.200 -4.141 1.00 79.88 86 VAL A CA 1
ATOM 716 C C . VAL A 1 86 ? -6.218 -3.361 -2.887 1.00 79.88 86 VAL A C 1
ATOM 718 O O . VAL A 1 86 ? -6.984 -3.786 -2.021 1.00 79.88 86 VAL A O 1
ATOM 721 N N . ALA A 1 87 ? -5.665 -2.147 -2.808 1.00 74.94 87 ALA A N 1
ATOM 722 C CA . ALA A 1 87 ? -5.941 -1.229 -1.702 1.00 74.94 87 ALA A CA 1
ATOM 723 C C . ALA A 1 87 ? -7.434 -0.866 -1.606 1.00 74.94 87 ALA A C 1
ATOM 725 O O . ALA A 1 87 ? -8.013 -0.911 -0.521 1.00 74.94 87 ALA A O 1
ATOM 726 N N . LEU A 1 88 ? -8.077 -0.557 -2.737 1.00 72.44 88 LEU A N 1
ATOM 727 C CA . LEU A 1 88 ? -9.510 -0.243 -2.785 1.00 72.44 88 LEU A CA 1
ATOM 728 C C . LEU A 1 88 ? -10.379 -1.466 -2.468 1.00 72.44 88 LEU A C 1
ATOM 730 O O . LEU A 1 88 ? -11.357 -1.356 -1.729 1.00 72.44 88 LEU A O 1
ATOM 734 N N . HIS A 1 89 ? -9.997 -2.647 -2.955 1.00 75.94 89 HIS A N 1
ATOM 735 C CA . HIS A 1 89 ? -10.694 -3.896 -2.659 1.00 75.94 89 HIS A CA 1
ATOM 736 C C . HIS A 1 89 ? -10.721 -4.195 -1.150 1.00 75.94 89 HIS A C 1
ATOM 738 O O . HIS A 1 89 ? -11.749 -4.620 -0.617 1.00 75.94 89 HIS A O 1
ATOM 744 N N . LEU A 1 90 ? -9.625 -3.908 -0.438 1.00 69.19 90 L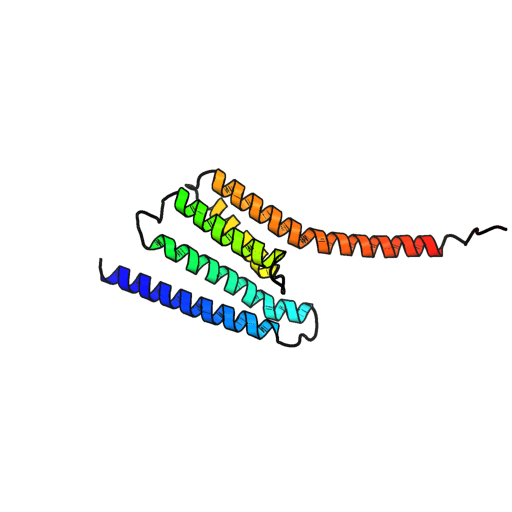EU A N 1
ATOM 745 C CA . LEU A 1 90 ? -9.528 -4.089 1.014 1.00 69.19 90 LEU A CA 1
ATOM 746 C C . LEU A 1 90 ? -10.410 -3.124 1.826 1.00 69.19 90 LEU A C 1
ATOM 748 O O . LEU A 1 90 ? -10.777 -3.464 2.953 1.00 69.19 90 LEU A O 1
ATOM 752 N N . VAL A 1 91 ? -10.774 -1.965 1.267 1.00 64.38 91 VAL A N 1
ATOM 753 C CA . VAL A 1 91 ? -11.674 -0.976 1.896 1.00 64.38 91 VAL A CA 1
ATOM 754 C C . VAL A 1 91 ? -13.139 -1.305 1.623 1.00 64.38 91 VAL A C 1
ATOM 756 O O . VAL A 1 91 ? -13.954 -1.290 2.547 1.00 64.38 91 VAL A O 1
ATOM 759 N N . ASP A 1 92 ? -13.471 -1.602 0.365 1.00 58.34 92 ASP A N 1
ATOM 760 C CA . ASP A 1 92 ? -14.861 -1.662 -0.098 1.00 58.34 92 ASP A CA 1
ATOM 761 C C . ASP A 1 92 ? -15.479 -3.061 -0.025 1.00 58.34 92 ASP A C 1
ATOM 763 O O . ASP A 1 92 ? -16.652 -3.196 0.324 1.00 58.34 92 ASP A O 1
ATOM 767 N N . TYR A 1 93 ? -14.707 -4.100 -0.353 1.00 55.81 93 TYR A N 1
ATOM 768 C CA . TYR A 1 93 ? -15.245 -5.439 -0.626 1.00 55.81 93 TYR A CA 1
ATOM 769 C C . TYR A 1 93 ? -14.776 -6.507 0.354 1.00 55.81 93 TYR A C 1
ATOM 771 O O . TYR A 1 93 ? -15.422 -7.546 0.490 1.00 55.81 93 TYR A O 1
ATOM 779 N N . SER A 1 94 ? -13.679 -6.264 1.070 1.00 59.12 94 SER A N 1
ATOM 780 C CA . SER A 1 94 ? -13.268 -7.167 2.135 1.00 59.12 94 SER A CA 1
ATOM 781 C C . SER A 1 94 ? -14.314 -7.170 3.245 1.00 59.12 94 SER A C 1
ATOM 783 O O . SER A 1 94 ? -14.617 -6.139 3.850 1.00 59.12 94 SER A O 1
ATOM 785 N N . HIS A 1 95 ? -14.800 -8.366 3.582 1.00 57.22 95 HIS A N 1
ATOM 786 C CA . HIS A 1 95 ? -15.698 -8.603 4.715 1.00 57.22 95 HIS A CA 1
ATOM 787 C C . HIS A 1 95 ? -15.135 -8.056 6.045 1.00 57.22 95 HIS A C 1
ATOM 789 O O . HIS A 1 95 ? -15.872 -7.847 7.001 1.00 57.22 95 HIS A O 1
ATOM 795 N N . ARG A 1 96 ? -13.820 -7.793 6.099 1.00 62.28 96 ARG A N 1
ATOM 796 C CA . ARG A 1 96 ? -13.074 -7.357 7.282 1.00 62.28 96 ARG A CA 1
ATOM 797 C C . ARG A 1 96 ? -12.380 -5.995 7.090 1.00 62.28 96 ARG A C 1
ATOM 799 O O . ARG A 1 96 ? -11.283 -5.830 7.626 1.00 62.28 96 ARG A O 1
ATOM 806 N N . LYS A 1 97 ? -12.968 -5.094 6.282 1.00 68.75 97 LYS A N 1
ATOM 807 C CA . LYS A 1 97 ? -12.511 -3.730 5.911 1.00 68.75 97 LYS A CA 1
ATOM 808 C C . LYS A 1 97 ? -11.253 -3.258 6.667 1.00 68.75 97 LYS A C 1
ATOM 810 O O . LYS A 1 97 ? -11.349 -2.915 7.844 1.00 68.75 97 LYS A O 1
ATOM 815 N N . ASP A 1 98 ? -10.079 -3.252 6.022 1.00 74.25 98 ASP A N 1
ATOM 816 C CA . ASP A 1 98 ? -8.824 -2.764 6.631 1.00 74.25 98 ASP A CA 1
ATOM 817 C C . ASP A 1 98 ? -8.444 -1.380 6.107 1.00 74.25 98 ASP A C 1
ATOM 819 O O . ASP A 1 98 ? -7.909 -1.213 5.011 1.00 74.25 98 ASP A O 1
ATOM 823 N N . TRP A 1 99 ? -8.700 -0.383 6.942 1.00 76.00 99 TRP A N 1
ATOM 824 C CA . TRP A 1 99 ? -8.516 1.023 6.623 1.00 76.00 99 TRP A CA 1
ATOM 825 C C . TRP A 1 99 ? -7.041 1.408 6.777 1.00 76.00 99 TRP A C 1
ATOM 827 O O . TRP A 1 99 ? -6.544 2.247 6.029 1.00 76.00 99 TRP A O 1
ATOM 837 N N . VAL A 1 100 ? -6.315 0.749 7.691 1.00 83.62 100 VAL A N 1
ATOM 838 C CA . VAL A 1 100 ? -4.890 0.993 7.949 1.00 83.62 100 VAL A CA 1
ATOM 839 C C . VAL A 1 100 ? -4.049 0.475 6.791 1.00 83.62 100 VAL A C 1
ATOM 841 O O . VAL A 1 100 ? -3.177 1.193 6.302 1.00 83.62 100 VAL A O 1
ATOM 844 N N . TRP A 1 101 ? -4.327 -0.744 6.320 1.00 82.75 101 TRP A N 1
ATOM 845 C CA . TRP A 1 101 ? -3.640 -1.309 5.158 1.00 82.75 101 TRP A CA 1
ATOM 846 C C . TRP A 1 101 ? -3.830 -0.398 3.946 1.00 82.75 101 TRP A C 1
ATOM 848 O O . TRP A 1 101 ? -2.851 0.040 3.343 1.00 82.75 101 TRP A O 1
ATOM 858 N N . ALA A 1 102 ? -5.075 -0.060 3.614 1.00 81.38 102 ALA A N 1
ATOM 859 C CA . ALA A 1 102 ? -5.367 0.733 2.429 1.00 81.38 102 ALA A CA 1
ATOM 860 C C . ALA A 1 102 ? -4.779 2.146 2.489 1.00 81.38 102 ALA A C 1
ATOM 862 O O . ALA A 1 102 ? -4.202 2.600 1.501 1.00 81.38 102 ALA A O 1
ATOM 863 N N . LEU A 1 103 ? -4.852 2.818 3.644 1.00 82.69 103 LEU A N 1
ATOM 864 C CA . LEU A 1 103 ? -4.226 4.127 3.839 1.00 82.69 103 LEU A CA 1
ATOM 865 C C . LEU A 1 103 ? -2.701 4.045 3.691 1.00 82.69 103 LEU A C 1
ATOM 867 O O . LEU A 1 103 ? -2.100 4.898 3.041 1.00 82.69 103 LEU A O 1
ATOM 871 N N . THR A 1 104 ? -2.080 2.990 4.222 1.00 86.62 104 THR A N 1
ATOM 872 C CA . THR A 1 104 ? -0.637 2.748 4.067 1.00 86.62 104 THR A CA 1
ATOM 873 C C . THR A 1 104 ? -0.269 2.527 2.603 1.00 86.62 104 THR A C 1
ATOM 875 O O . THR A 1 104 ? 0.676 3.136 2.109 1.00 86.62 104 THR A O 1
ATOM 878 N N . THR A 1 105 ? -1.030 1.705 1.874 1.00 84.94 105 THR A N 1
ATOM 879 C CA . THR A 1 105 ? -0.789 1.479 0.443 1.00 84.94 105 THR A CA 1
ATOM 880 C C . THR A 1 105 ? -0.948 2.775 -0.349 1.00 84.94 105 THR A C 1
ATOM 882 O O . THR A 1 105 ? -0.104 3.091 -1.182 1.00 84.94 105 THR A O 1
ATOM 885 N N . ALA A 1 106 ? -1.986 3.561 -0.057 1.00 80.94 106 ALA A N 1
ATOM 886 C CA . ALA A 1 106 ? -2.223 4.847 -0.699 1.00 80.94 106 ALA A CA 1
ATOM 887 C C . ALA A 1 106 ? -1.068 5.833 -0.428 1.00 80.94 106 ALA A C 1
ATOM 889 O O . ALA A 1 106 ? -0.596 6.497 -1.349 1.00 80.94 106 ALA A O 1
ATOM 890 N N . TRP A 1 107 ? -0.552 5.871 0.804 1.00 83.25 107 TRP A N 1
ATOM 891 C CA . TRP A 1 107 ? 0.613 6.679 1.172 1.00 83.25 107 TRP A CA 1
ATOM 892 C C . TRP A 1 107 ? 1.888 6.258 0.430 1.00 83.25 107 TRP A C 1
ATOM 894 O O . TRP A 1 107 ? 2.635 7.104 -0.057 1.00 83.25 107 TRP A O 1
ATOM 904 N N . ILE A 1 108 ? 2.126 4.952 0.290 1.00 85.00 108 ILE A N 1
ATOM 905 C CA . ILE A 1 108 ? 3.260 4.434 -0.487 1.00 85.00 108 ILE A CA 1
ATOM 906 C C . ILE A 1 108 ? 3.132 4.856 -1.955 1.00 85.00 108 ILE A C 1
ATOM 908 O O . ILE A 1 108 ? 4.096 5.355 -2.534 1.00 85.00 108 ILE A O 1
ATOM 912 N N . LEU A 1 109 ? 1.940 4.715 -2.544 1.00 81.88 109 LEU A N 1
ATOM 913 C CA . LEU A 1 109 ? 1.684 5.144 -3.919 1.00 81.88 109 LEU A CA 1
ATOM 914 C C . LEU A 1 109 ? 1.905 6.651 -4.097 1.00 81.88 109 LEU A C 1
ATOM 916 O O . LEU A 1 109 ? 2.469 7.048 -5.113 1.00 81.88 109 LEU A O 1
ATOM 920 N N . LEU A 1 110 ? 1.535 7.481 -3.113 1.00 79.00 110 LEU A N 1
ATOM 921 C CA . LEU A 1 110 ? 1.834 8.917 -3.127 1.00 79.00 110 LEU A CA 1
ATOM 922 C C . LEU A 1 110 ? 3.335 9.176 -3.216 1.00 79.00 110 LEU A C 1
ATOM 924 O O . LEU A 1 110 ? 3.768 9.957 -4.057 1.00 79.00 110 LEU A O 1
ATOM 928 N N . GLY A 1 111 ? 4.127 8.499 -2.380 1.00 76.44 111 GLY A N 1
ATOM 929 C CA . GLY A 1 111 ? 5.584 8.594 -2.432 1.00 76.44 111 GLY A CA 1
ATOM 930 C C . GLY A 1 111 ? 6.119 8.222 -3.815 1.00 76.44 111 GLY A C 1
ATOM 931 O O . GLY A 1 111 ? 6.899 8.968 -4.398 1.00 76.44 111 GLY A O 1
ATOM 932 N N . VAL A 1 112 ? 5.631 7.123 -4.390 1.00 76.44 112 VAL A N 1
ATOM 933 C CA . VAL A 1 112 ? 5.987 6.707 -5.755 1.00 76.44 112 VAL A CA 1
ATOM 934 C C . VAL A 1 112 ? 5.642 7.795 -6.775 1.00 76.44 112 VAL A C 1
ATOM 936 O O . VAL A 1 112 ? 6.487 8.133 -7.595 1.00 76.44 112 VAL A O 1
ATOM 939 N N . ALA A 1 113 ? 4.450 8.390 -6.709 1.00 69.38 113 ALA A N 1
ATOM 940 C CA . ALA A 1 113 ? 4.026 9.433 -7.645 1.00 69.38 113 ALA A CA 1
ATOM 941 C C . ALA A 1 113 ? 4.794 10.754 -7.513 1.00 69.38 113 ALA A C 1
ATOM 943 O O . ALA A 1 113 ? 4.921 11.471 -8.501 1.00 69.38 113 ALA A O 1
ATOM 944 N N . VAL A 1 114 ? 5.262 11.093 -6.309 1.00 70.75 114 VAL A N 1
ATOM 945 C CA . VAL A 1 114 ? 6.033 12.319 -6.052 1.00 70.75 114 VAL A CA 1
ATOM 946 C C . VAL A 1 114 ? 7.496 12.146 -6.460 1.00 70.75 114 VAL A C 1
ATOM 948 O O . VAL A 1 114 ? 8.095 13.081 -6.984 1.00 70.75 114 VAL A O 1
ATOM 951 N N . PHE A 1 115 ? 8.077 10.966 -6.223 1.00 71.62 115 PHE A N 1
ATOM 952 C CA . PHE A 1 115 ? 9.510 10.731 -6.417 1.00 71.62 115 PHE A CA 1
ATOM 953 C C . PHE A 1 115 ? 9.875 10.060 -7.751 1.00 71.62 115 PHE A C 1
ATOM 955 O O . PHE A 1 115 ? 11.052 10.063 -8.109 1.00 71.62 115 PHE A O 1
ATOM 962 N N . LEU A 1 116 ? 8.918 9.525 -8.522 1.00 69.31 116 LEU A N 1
ATOM 963 C CA . LEU A 1 116 ? 9.170 9.147 -9.918 1.00 69.31 116 LEU A CA 1
ATOM 964 C C . LEU A 1 116 ? 9.106 10.395 -10.811 1.00 69.31 116 LEU A C 1
ATOM 966 O O . LEU A 1 116 ? 8.049 10.748 -11.328 1.00 69.31 116 LEU A O 1
ATOM 970 N N . SER A 1 117 ? 10.255 11.037 -11.018 1.00 55.00 117 SER A N 1
ATOM 971 C CA . SER A 1 117 ? 10.407 12.215 -11.887 1.00 55.00 117 SER A CA 1
ATOM 972 C C . SER A 1 117 ? 10.068 11.957 -13.361 1.00 55.00 117 SER A C 1
ATOM 974 O O . SER A 1 117 ? 9.691 12.888 -14.064 1.00 55.00 117 SER A O 1
ATOM 976 N N . ASP A 1 118 ? 10.164 10.700 -13.808 1.00 57.97 118 ASP A N 1
ATOM 977 C CA . ASP A 1 118 ? 9.974 10.299 -15.212 1.00 57.97 118 ASP A CA 1
ATOM 978 C C . ASP A 1 118 ? 8.607 9.639 -15.476 1.00 57.97 118 ASP A C 1
ATOM 980 O O . ASP A 1 118 ? 8.337 9.157 -16.579 1.00 57.97 118 ASP A O 1
ATOM 984 N N . ALA A 1 119 ? 7.724 9.576 -14.472 1.00 57.50 119 ALA A N 1
ATOM 985 C CA . ALA A 1 119 ? 6.389 9.024 -14.663 1.00 57.50 119 ALA A CA 1
ATOM 986 C C . ALA A 1 119 ? 5.487 10.027 -15.415 1.00 57.50 119 ALA A C 1
ATOM 988 O O . ALA A 1 119 ? 5.444 11.205 -15.056 1.00 57.50 119 ALA A O 1
ATOM 989 N N . PRO A 1 120 ? 4.712 9.586 -16.428 1.00 60.38 120 PRO A N 1
ATOM 990 C CA . PRO A 1 120 ? 3.766 10.459 -17.116 1.00 60.38 120 PRO A CA 1
ATOM 991 C C . PRO A 1 120 ? 2.781 11.081 -16.118 1.00 60.38 120 PRO A C 1
ATOM 993 O O . PRO A 1 120 ? 2.297 10.378 -15.233 1.00 60.38 120 PRO A O 1
ATOM 996 N N . HIS A 1 121 ? 2.411 12.358 -16.291 1.00 65.19 121 HIS A N 1
ATOM 997 C CA . HIS A 1 121 ? 1.461 13.081 -15.418 1.00 65.19 121 HIS A CA 1
ATOM 998 C C . HIS A 1 121 ? 0.166 12.307 -15.103 1.00 65.19 121 HIS A C 1
ATOM 1000 O O . HIS A 1 121 ? -0.430 12.471 -14.038 1.00 65.19 121 HIS A O 1
ATOM 1006 N N . THR A 1 122 ? -0.256 11.428 -16.011 1.00 62.22 122 THR A N 1
ATOM 1007 C CA . THR A 1 122 ? -1.382 10.506 -15.842 1.00 62.22 122 THR A CA 1
ATOM 1008 C C . THR A 1 122 ? -1.231 9.596 -14.617 1.00 62.22 122 THR A C 1
ATOM 1010 O O . THR A 1 122 ? -2.212 9.347 -13.924 1.00 62.22 122 THR A O 1
ATOM 1013 N N . VAL A 1 123 ? -0.016 9.136 -14.302 1.00 63.53 123 VAL A N 1
ATOM 1014 C CA . VAL A 1 123 ? 0.288 8.317 -13.117 1.00 63.53 123 VAL A CA 1
ATOM 1015 C C . VAL A 1 123 ? 0.005 9.098 -11.841 1.00 63.53 123 VAL A C 1
ATOM 1017 O O . VAL A 1 123 ? -0.682 8.594 -10.954 1.00 63.53 123 VAL A O 1
ATOM 1020 N N . SER A 1 124 ? 0.482 10.340 -11.760 1.00 62.53 124 SER A N 1
ATOM 1021 C CA . SER A 1 124 ? 0.265 11.195 -10.594 1.00 62.53 124 SER A CA 1
ATOM 1022 C C . SER A 1 124 ? -1.226 11.465 -10.374 1.00 62.53 124 SER A C 1
ATOM 1024 O O . SER A 1 124 ? -1.692 11.385 -9.243 1.00 62.53 124 SER A O 1
ATOM 1026 N N . LEU A 1 125 ? -2.001 11.695 -11.442 1.00 66.38 125 LEU A N 1
ATOM 1027 C CA . LEU A 1 125 ? -3.458 11.873 -11.356 1.00 66.38 125 LEU A CA 1
ATOM 1028 C C . LEU A 1 125 ? -4.183 10.608 -10.880 1.00 66.38 125 LEU A C 1
ATOM 1030 O O . LEU A 1 125 ? -5.070 10.696 -10.032 1.00 66.38 125 LEU A O 1
ATOM 1034 N N . VAL A 1 126 ? -3.796 9.433 -11.385 1.00 67.19 126 VAL A N 1
ATOM 1035 C CA . VAL A 1 126 ? -4.357 8.143 -10.952 1.00 67.19 126 VAL A CA 1
ATOM 1036 C C . VAL A 1 126 ? -4.058 7.895 -9.475 1.00 67.19 126 VAL A C 1
ATOM 1038 O O . VAL A 1 126 ? -4.962 7.549 -8.716 1.00 67.19 126 VAL A O 1
ATOM 1041 N N . VAL A 1 127 ? -2.818 8.128 -9.043 1.00 65.69 127 VAL A N 1
ATOM 1042 C CA . VAL A 1 127 ? -2.418 7.977 -7.639 1.00 65.69 127 VAL A CA 1
ATOM 1043 C C . VAL A 1 127 ? -3.166 8.950 -6.739 1.00 65.69 127 VAL A C 1
ATOM 1045 O O . VAL A 1 127 ? -3.698 8.532 -5.715 1.00 65.69 127 VAL A O 1
ATOM 1048 N N . VAL A 1 128 ? -3.257 10.226 -7.121 1.00 69.50 128 VAL A N 1
ATOM 1049 C CA . VAL A 1 128 ? -4.018 11.231 -6.368 1.00 69.50 128 VAL A CA 1
ATOM 1050 C C . VAL A 1 128 ? -5.495 10.842 -6.295 1.00 69.50 128 VAL A C 1
ATOM 1052 O O . VAL A 1 128 ? -6.088 10.937 -5.226 1.00 69.50 128 VAL A O 1
ATOM 1055 N N . GLY A 1 129 ? -6.082 10.330 -7.379 1.00 68.69 129 GLY A N 1
ATOM 1056 C CA . GLY A 1 129 ? -7.453 9.818 -7.385 1.00 68.69 129 GLY A CA 1
ATOM 1057 C C . GLY A 1 129 ? -7.656 8.646 -6.421 1.00 68.69 129 GLY A C 1
ATOM 1058 O O . GLY A 1 129 ? -8.616 8.644 -5.650 1.00 68.69 129 GLY A O 1
ATOM 1059 N N . ILE A 1 130 ? -6.730 7.681 -6.403 1.00 68.81 130 ILE A N 1
ATOM 1060 C CA . ILE A 1 130 ? -6.746 6.556 -5.453 1.00 68.81 130 ILE A CA 1
ATOM 1061 C C . ILE A 1 130 ? -6.605 7.068 -4.015 1.00 68.81 130 ILE A C 1
ATOM 1063 O O . ILE A 1 130 ? -7.347 6.627 -3.138 1.00 68.81 130 ILE A O 1
ATOM 1067 N N . LEU A 1 131 ? -5.703 8.023 -3.777 1.00 66.69 131 LEU A N 1
ATOM 1068 C CA . LEU A 1 131 ? -5.461 8.613 -2.463 1.00 66.69 131 LEU A CA 1
ATOM 1069 C C . LEU A 1 131 ? -6.695 9.351 -1.946 1.00 66.69 131 LEU A C 1
ATOM 1071 O O . LEU A 1 131 ? -7.138 9.093 -0.833 1.00 66.69 131 LEU A O 1
ATOM 1075 N N . ILE A 1 132 ? -7.274 10.235 -2.762 1.00 70.25 132 ILE A N 1
ATOM 1076 C CA . ILE A 1 132 ? -8.485 10.981 -2.417 1.00 70.25 132 ILE A CA 1
ATOM 1077 C C . ILE A 1 132 ? -9.618 10.005 -2.130 1.00 70.25 132 ILE A C 1
ATOM 1079 O O . ILE A 1 132 ? -10.298 10.163 -1.125 1.00 70.25 132 ILE A O 1
ATOM 1083 N N . ASN A 1 133 ? -9.799 8.969 -2.952 1.00 69.31 133 ASN A N 1
ATOM 1084 C CA . ASN A 1 133 ? -10.848 7.977 -2.740 1.00 69.31 133 ASN A CA 1
ATOM 1085 C C . ASN A 1 133 ? -10.635 7.184 -1.437 1.00 69.31 133 ASN A C 1
ATOM 1087 O O . ASN A 1 133 ? -11.569 7.023 -0.653 1.00 69.31 133 ASN A O 1
ATOM 1091 N N . ALA A 1 134 ? -9.405 6.745 -1.159 1.00 65.56 134 ALA A N 1
ATOM 1092 C CA . ALA A 1 134 ? -9.063 6.034 0.070 1.00 65.56 134 ALA A CA 1
ATOM 1093 C C . ALA A 1 134 ? -9.234 6.924 1.314 1.00 65.56 134 ALA A C 1
ATOM 1095 O O . ALA A 1 134 ? -9.839 6.502 2.295 1.00 65.56 134 ALA A O 1
ATOM 1096 N N . VAL A 1 135 ? -8.770 8.175 1.275 1.00 65.44 135 VAL A N 1
ATOM 1097 C CA . VAL A 1 135 ? -8.887 9.136 2.386 1.00 65.44 135 VAL A CA 1
ATOM 1098 C C . VAL A 1 135 ? -10.341 9.548 2.611 1.00 65.44 135 VAL A C 1
ATOM 1100 O O . VAL A 1 135 ? -10.823 9.535 3.741 1.00 65.44 135 VAL A O 1
ATOM 1103 N N . ALA A 1 136 ? -11.073 9.860 1.542 1.00 64.31 136 ALA A N 1
ATOM 1104 C CA . ALA A 1 136 ? -12.492 10.183 1.602 1.00 64.31 136 ALA A CA 1
ATOM 1105 C C . ALA A 1 136 ? -13.274 9.035 2.245 1.00 64.31 136 ALA A C 1
ATOM 1107 O O . ALA A 1 136 ? -14.006 9.244 3.207 1.00 64.31 136 ALA A O 1
ATOM 1108 N N . ARG A 1 137 ? -13.067 7.797 1.793 1.00 66.56 137 ARG A N 1
ATOM 1109 C CA . ARG A 1 137 ? -13.771 6.644 2.365 1.00 66.56 137 ARG A CA 1
ATOM 1110 C C . ARG A 1 137 ? -13.331 6.329 3.779 1.00 66.56 137 ARG A C 1
ATOM 1112 O O . ARG A 1 137 ? -14.173 5.890 4.553 1.00 66.56 137 ARG A O 1
ATOM 1119 N N . THR A 1 138 ? -12.069 6.596 4.122 1.00 64.06 138 THR A N 1
ATOM 1120 C CA . THR A 1 138 ? -11.569 6.335 5.472 1.00 64.06 138 THR A CA 1
ATOM 1121 C C . THR A 1 138 ? -11.997 7.361 6.519 1.00 64.06 138 THR A C 1
ATOM 1123 O O . THR A 1 138 ? -12.125 7.036 7.695 1.00 64.06 138 THR A O 1
ATOM 1126 N N . LEU A 1 139 ? -12.234 8.609 6.117 1.00 61.28 139 LEU A N 1
ATOM 1127 C CA . LEU A 1 139 ? -12.533 9.692 7.054 1.00 61.28 139 LEU A CA 1
ATOM 1128 C C . LEU A 1 139 ? -14.001 10.118 7.042 1.00 61.28 139 LEU A C 1
ATOM 1130 O O . LEU A 1 139 ? -14.513 10.503 8.092 1.00 61.28 139 LEU A O 1
ATOM 1134 N N . ILE A 1 140 ? -14.693 10.053 5.900 1.00 61.06 140 ILE A N 1
ATOM 1135 C CA . ILE A 1 140 ? -16.051 10.603 5.756 1.00 61.06 140 ILE A CA 1
ATOM 1136 C C . ILE A 1 140 ? -17.088 9.861 6.615 1.00 61.06 140 ILE A C 1
ATOM 1138 O O . ILE A 1 140 ? -17.835 10.552 7.305 1.00 61.06 140 ILE A O 1
ATOM 1142 N N . PRO A 1 141 ? -17.155 8.515 6.657 1.00 59.12 141 PRO A N 1
ATOM 1143 C CA . PRO A 1 141 ? -18.178 7.813 7.439 1.00 59.12 141 PRO A CA 1
ATOM 1144 C C . PRO A 1 141 ? -18.022 8.050 8.946 1.00 59.12 141 PRO A C 1
ATOM 1146 O O . PRO A 1 141 ? -18.977 8.436 9.617 1.00 59.12 141 PRO A O 1
ATOM 1149 N N . ASP A 1 142 ? -16.797 7.935 9.464 1.00 63.34 142 ASP A N 1
ATOM 1150 C CA . ASP A 1 142 ? -16.498 8.146 10.884 1.00 63.34 142 ASP A CA 1
ATOM 1151 C C . ASP A 1 142 ? -16.636 9.612 11.303 1.00 63.34 142 ASP A C 1
ATOM 1153 O O . ASP A 1 142 ? -16.943 9.915 12.460 1.00 63.34 142 ASP A O 1
ATOM 1157 N N . TRP A 1 143 ? -16.348 10.550 10.399 1.00 58.59 143 TRP A N 1
ATOM 1158 C CA . TRP A 1 143 ? -16.560 11.972 10.647 1.00 58.59 143 TRP A CA 1
ATOM 1159 C C . TRP A 1 143 ? -18.049 12.307 10.638 1.00 58.59 143 TRP A C 1
ATOM 1161 O O . TRP A 1 143 ? -18.519 12.924 11.591 1.00 58.59 143 TRP A O 1
ATOM 1171 N N . LEU A 1 144 ? -18.805 11.835 9.642 1.00 59.53 144 LEU A N 1
ATOM 1172 C CA . LEU A 1 144 ? -20.253 12.021 9.569 1.00 59.53 144 LEU A CA 1
ATOM 1173 C C . LEU A 1 144 ? -20.953 11.412 10.779 1.00 59.53 144 LEU A C 1
ATOM 1175 O O . LEU A 1 144 ? -21.776 12.086 11.383 1.00 59.53 144 LEU A O 1
ATOM 1179 N N . GLU A 1 145 ? -20.596 10.201 11.210 1.00 63.50 145 GLU A N 1
ATOM 1180 C CA . GLU A 1 145 ? -21.167 9.620 12.427 1.00 63.50 145 GLU A CA 1
ATOM 1181 C C . GLU A 1 145 ? -20.797 10.413 13.683 1.00 63.50 145 GLU A C 1
ATOM 1183 O O . GLU A 1 145 ? -21.649 10.640 14.542 1.00 63.50 145 GLU A O 1
ATOM 1188 N N . ARG A 1 146 ? -19.546 10.871 13.819 1.00 66.69 146 ARG A N 1
ATOM 1189 C CA . ARG A 1 146 ? -19.136 11.693 14.972 1.00 66.69 146 ARG A CA 1
ATOM 1190 C C . ARG A 1 146 ? -19.855 13.034 15.005 1.00 66.69 146 ARG A C 1
ATOM 1192 O O . ARG A 1 146 ? -20.249 13.480 16.085 1.00 66.69 146 ARG A O 1
ATOM 1199 N N . VAL A 1 147 ? -20.027 13.661 13.848 1.00 68.38 147 VAL A N 1
ATOM 1200 C CA . VAL A 1 147 ? -20.779 14.903 13.677 1.00 68.38 147 VAL A CA 1
ATOM 1201 C C . VAL A 1 147 ? -22.246 14.648 13.996 1.00 68.38 147 VAL A C 1
ATOM 1203 O O . VAL A 1 147 ? -22.782 15.319 14.868 1.00 68.38 147 VAL A O 1
ATOM 1206 N N . ASN A 1 148 ? -22.861 13.616 13.423 1.00 72.62 148 ASN A N 1
ATOM 1207 C CA . ASN A 1 148 ? -24.265 13.287 13.646 1.00 72.62 148 ASN A CA 1
ATOM 1208 C C . ASN A 1 148 ? -24.548 12.918 15.115 1.00 72.62 148 ASN A C 1
ATOM 1210 O O . ASN A 1 148 ? -25.527 13.376 15.685 1.00 72.62 148 ASN A O 1
ATOM 1214 N N . ARG A 1 149 ? -23.646 12.203 15.803 1.00 71.31 149 ARG A N 1
ATOM 1215 C CA . ARG A 1 149 ? -23.757 11.927 17.254 1.00 71.31 149 ARG A CA 1
ATOM 1216 C C . ARG A 1 149 ? -23.527 13.160 18.130 1.00 71.31 149 ARG A C 1
ATOM 1218 O O . ARG A 1 149 ? -23.960 13.185 19.283 1.00 71.31 149 ARG A O 1
ATOM 1225 N N . ARG A 1 150 ? -22.764 14.153 17.664 1.00 73.31 150 ARG A N 1
ATOM 1226 C CA . ARG A 1 150 ? -22.590 15.431 18.378 1.00 73.31 150 ARG A CA 1
ATOM 1227 C C . ARG A 1 150 ? -23.793 16.340 18.165 1.00 73.31 150 ARG A C 1
ATOM 1229 O O . ARG A 1 150 ? -24.268 16.907 19.141 1.00 73.31 150 ARG A O 1
ATOM 1236 N N . PHE A 1 151 ? -24.291 16.421 16.935 1.00 73.50 151 PHE A N 1
ATOM 1237 C CA . PHE A 1 151 ? -25.502 17.158 16.595 1.00 73.50 151 PHE A CA 1
ATOM 1238 C C . PHE A 1 151 ? -26.734 16.539 17.247 1.00 73.50 151 PHE A C 1
ATOM 1240 O O . PHE A 1 151 ? -27.451 17.276 17.899 1.00 73.50 151 PHE A O 1
ATOM 1247 N N . GLY A 1 152 ? -26.904 15.215 17.212 1.00 71.12 152 GLY A N 1
ATOM 1248 C CA . GLY A 1 152 ? -27.989 14.502 17.899 1.00 71.12 152 GLY A CA 1
ATOM 1249 C C . GLY A 1 152 ? -28.040 14.814 19.397 1.00 71.12 152 GLY A C 1
ATOM 1250 O O . GLY A 1 152 ? -29.047 15.276 19.911 1.00 71.12 152 GLY A O 1
ATOM 1251 N N . ARG A 1 153 ? -26.898 14.728 20.095 1.00 72.81 153 ARG A N 1
ATOM 1252 C CA . ARG A 1 153 ? -26.813 15.122 21.516 1.00 72.81 153 ARG A CA 1
ATOM 1253 C C . ARG A 1 153 ? -27.081 16.606 21.768 1.00 72.81 153 ARG A C 1
ATOM 1255 O O . ARG A 1 153 ? -27.409 16.981 22.890 1.00 72.81 153 ARG A O 1
ATOM 1262 N N . TRP A 1 154 ? -26.869 17.462 20.774 1.00 73.88 154 TRP A N 1
ATOM 1263 C CA . TRP A 1 154 ? -27.150 18.890 20.876 1.00 73.88 154 TRP A CA 1
ATOM 1264 C C . TRP A 1 154 ? -28.632 19.184 20.613 1.00 73.88 154 TRP A C 1
ATOM 1266 O O . TRP A 1 154 ? -29.231 19.955 21.356 1.00 73.88 154 TRP A O 1
ATOM 1276 N N . THR A 1 155 ? -29.241 18.514 19.632 1.00 71.81 155 THR A N 1
ATOM 1277 C CA . THR A 1 155 ? -30.674 18.602 19.326 1.00 71.81 155 THR A CA 1
ATOM 1278 C C . THR A 1 155 ? -31.531 17.982 20.421 1.00 71.81 155 THR A C 1
ATOM 1280 O O . THR A 1 155 ? -32.533 18.582 20.784 1.00 71.81 155 THR A O 1
ATOM 1283 N N . ASP A 1 156 ? -31.109 16.870 21.026 1.00 66.62 156 ASP A N 1
ATOM 1284 C CA . ASP A 1 156 ? -31.827 16.240 22.144 1.00 66.62 156 ASP A CA 1
ATOM 1285 C C . ASP A 1 156 ? -31.847 17.160 23.377 1.00 66.62 156 ASP A C 1
ATOM 1287 O O . ASP A 1 156 ? -32.882 17.336 24.011 1.00 66.62 156 ASP A O 1
ATOM 1291 N N . ARG A 1 157 ? -30.743 17.870 23.656 1.00 62.84 157 ARG A N 1
ATOM 1292 C CA . ARG A 1 157 ? -30.681 18.880 24.733 1.00 62.84 157 ARG A CA 1
ATOM 1293 C C . ARG A 1 157 ? -31.526 20.126 24.466 1.00 62.84 157 ARG A C 1
ATOM 1295 O O . ARG A 1 157 ? -31.888 20.827 25.411 1.00 62.84 157 ARG A O 1
ATOM 1302 N N . LEU A 1 158 ? -31.790 20.445 23.199 1.00 60.19 158 LEU A N 1
ATOM 1303 C CA . LEU A 1 158 ? -32.709 21.519 22.816 1.00 60.19 158 LEU A CA 1
ATOM 1304 C C . LEU A 1 158 ? -34.166 21.041 22.864 1.00 60.19 158 LEU A C 1
ATOM 1306 O O . LEU A 1 158 ? -35.021 21.793 23.323 1.00 60.19 158 LEU A O 1
ATOM 1310 N N . GLY A 1 159 ? -34.423 19.788 22.481 1.00 58.19 159 GLY A N 1
ATOM 1311 C CA . GLY A 1 159 ? -35.727 19.126 22.561 1.00 58.19 159 GLY A CA 1
ATOM 1312 C C . GLY A 1 159 ? -36.215 18.911 23.997 1.00 58.19 159 GLY A C 1
ATOM 1313 O O . GLY A 1 159 ? -37.389 19.119 24.281 1.00 58.19 159 GLY A O 1
ATOM 1314 N N . GLU A 1 160 ? -35.313 18.609 24.936 1.00 55.25 160 GLU A N 1
ATOM 1315 C CA . GLU A 1 160 ? -35.620 18.525 26.375 1.00 55.25 160 GLU A CA 1
ATOM 1316 C C . GLU A 1 160 ? -35.964 19.889 27.010 1.00 55.25 160 GLU A C 1
ATOM 1318 O O . GLU A 1 160 ? -36.529 19.942 28.101 1.00 55.25 160 GLU A O 1
ATOM 1323 N N . ARG A 1 161 ? -35.638 21.009 26.344 1.00 54.75 161 ARG A N 1
ATOM 1324 C CA . ARG A 1 161 ? -35.963 22.376 26.797 1.00 54.75 161 ARG A CA 1
ATOM 1325 C C . ARG A 1 161 ? -37.148 23.000 26.071 1.00 54.75 161 ARG A C 1
ATOM 1327 O O . ARG A 1 161 ? -37.591 24.074 26.475 1.00 54.75 161 ARG A O 1
ATOM 1334 N N . THR A 1 162 ? -37.675 22.356 25.036 1.00 53.78 162 THR A N 1
ATOM 1335 C CA . THR A 1 162 ? -38.967 22.729 24.463 1.00 53.78 162 THR A CA 1
ATOM 1336 C C . THR A 1 162 ? -40.065 22.012 25.245 1.00 53.78 162 THR A C 1
ATOM 1338 O O . THR A 1 162 ? -40.197 20.797 25.102 1.00 53.78 162 THR A O 1
ATOM 1341 N N . PRO A 1 163 ? -40.849 22.711 26.092 1.00 52.44 163 PRO A N 1
ATOM 1342 C CA . PRO A 1 163 ? -42.030 22.105 26.686 1.00 52.44 163 PRO A CA 1
ATOM 1343 C C . PRO A 1 163 ? -42.932 21.611 25.554 1.00 52.44 163 PRO A C 1
ATOM 1345 O O . PRO A 1 163 ? -43.114 22.311 24.555 1.00 52.44 163 PRO A O 1
ATOM 1348 N N . LEU A 1 164 ? -43.467 20.398 25.706 1.00 57.78 164 LEU A N 1
ATOM 1349 C CA . LEU A 1 164 ? -44.500 19.843 24.839 1.00 57.78 164 LEU A CA 1
ATOM 1350 C C . LEU A 1 164 ? -45.695 20.803 24.837 1.00 57.78 164 LEU A C 1
ATOM 1352 O O . LEU A 1 164 ? -46.597 20.699 25.660 1.00 57.78 164 LEU A O 1
ATOM 1356 N N . LEU A 1 165 ? -45.711 21.744 23.897 1.00 57.59 165 LEU A N 1
ATOM 1357 C CA . LEU A 1 165 ? -46.912 22.461 23.496 1.00 57.59 165 LEU A CA 1
ATOM 1358 C C . LEU A 1 165 ? -47.720 21.536 22.574 1.00 57.59 165 LEU A C 1
ATOM 1360 O O . LEU A 1 165 ? -47.968 21.866 21.419 1.00 57.59 165 LEU A O 1
ATOM 1364 N N . SER A 1 16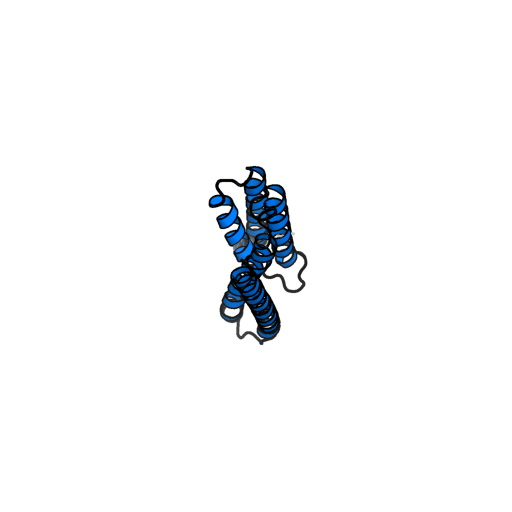6 ? -48.123 20.361 23.071 1.00 48.03 166 SER A N 1
ATOM 1365 C CA . SER A 1 166 ? -49.335 19.719 22.559 1.00 48.03 166 SER A CA 1
ATOM 1366 C C . SER A 1 166 ? -50.490 20.301 23.366 1.00 48.03 166 SER A C 1
ATOM 1368 O O . SER A 1 166 ? -50.882 19.785 24.411 1.00 48.03 166 SER A O 1
ATOM 1370 N N . ASN A 1 167 ? -50.932 21.473 22.924 1.00 47.75 167 ASN A N 1
ATOM 1371 C CA . ASN A 1 167 ? -52.129 22.119 23.423 1.00 47.75 167 ASN A CA 1
ATOM 1372 C C . ASN A 1 167 ? -53.345 21.463 22.751 1.00 47.75 167 ASN A C 1
ATOM 1374 O O . ASN A 1 167 ? -53.392 21.430 21.521 1.00 47.75 167 ASN A O 1
ATOM 1378 N N . HIS A 1 168 ? -54.306 21.077 23.597 1.00 42.75 168 HIS A N 1
ATOM 1379 C CA . HIS A 1 168 ? -55.702 20.698 23.325 1.00 42.75 168 HIS A CA 1
ATOM 1380 C C . HIS A 1 168 ? -56.006 19.291 22.805 1.00 42.75 168 HIS A C 1
ATOM 1382 O O . HIS A 1 168 ? -55.498 18.892 21.738 1.00 42.75 168 HIS A O 1
#